Protein AF-A0A7S1P2K5-F1 (afdb_monomer)

Sequence (127 aa):
LILEGADVVHGSPVIDVKPYVSLFDSLPHASHPSWVQESYAAPMRQVEMTPRALREWDTLTDDSSDLSPHPFDSWEDVRSSLAEVLSMDIRSPHQRSVDASTVHPSRRPQISAASGQPEATDYDEVY

Structure (mmCIF, N/CA/C/O backbone):
data_AF-A0A7S1P2K5-F1
#
_entry.id   AF-A0A7S1P2K5-F1
#
loop_
_atom_site.group_PDB
_atom_site.id
_atom_site.type_symbol
_atom_site.label_atom_id
_atom_site.label_alt_id
_atom_site.label_comp_id
_atom_site.label_asym_id
_atom_site.label_entity_id
_atom_site.label_seq_id
_atom_site.pdbx_PDB_ins_code
_atom_site.Cartn_x
_atom_site.Cartn_y
_atom_site.Cartn_z
_atom_site.occupancy
_atom_site.B_iso_or_equiv
_atom_site.auth_seq_id
_atom_site.auth_comp_id
_atom_site.auth_asym_id
_atom_site.auth_atom_id
_atom_site.pdbx_PDB_model_num
ATOM 1 N N . LEU A 1 1 ? -8.857 -17.158 2.414 1.00 84.94 1 LEU A N 1
ATOM 2 C CA . LEU A 1 1 ? -9.223 -15.750 2.658 1.00 84.94 1 LEU A CA 1
ATOM 3 C C . LEU A 1 1 ? -8.248 -14.915 1.851 1.00 84.94 1 LEU A C 1
ATOM 5 O O . LEU A 1 1 ? -7.055 -15.072 2.066 1.00 84.94 1 LEU A O 1
ATOM 9 N N . ILE A 1 2 ? -8.738 -14.146 0.885 1.00 87.50 2 ILE A N 1
ATOM 10 C CA . ILE A 1 2 ? -7.943 -13.130 0.188 1.00 87.50 2 ILE A CA 1
ATOM 11 C C . ILE A 1 2 ? -8.351 -11.806 0.833 1.00 87.50 2 ILE A C 1
ATOM 13 O O . ILE A 1 2 ? -9.544 -11.586 1.043 1.00 87.50 2 ILE A O 1
ATOM 17 N N . LEU A 1 3 ? -7.371 -11.010 1.253 1.00 89.19 3 LEU A N 1
ATOM 18 C CA . LEU A 1 3 ? -7.580 -9.739 1.942 1.00 89.19 3 LEU A CA 1
ATOM 19 C C . LEU A 1 3 ? -6.969 -8.616 1.113 1.00 89.19 3 LEU A C 1
ATOM 21 O O . LEU A 1 3 ? -5.898 -8.789 0.537 1.00 89.19 3 LEU A O 1
ATOM 25 N N . GLU A 1 4 ? -7.630 -7.467 1.124 1.00 86.50 4 GLU A N 1
ATOM 26 C CA . GLU A 1 4 ? -7.139 -6.215 0.553 1.00 86.50 4 GLU A CA 1
ATOM 27 C C . GLU A 1 4 ? -6.794 -5.245 1.689 1.00 86.50 4 GLU A C 1
ATOM 29 O O . GLU A 1 4 ? -7.358 -5.333 2.782 1.00 86.50 4 GLU A O 1
ATOM 34 N N . GLY A 1 5 ? -5.850 -4.330 1.450 1.00 84.25 5 GLY A N 1
ATOM 35 C CA . GLY A 1 5 ? -5.494 -3.281 2.415 1.00 84.25 5 GLY A CA 1
ATOM 36 C C . GLY A 1 5 ? -4.829 -3.771 3.708 1.00 84.25 5 GLY A C 1
ATOM 37 O O . GLY A 1 5 ? -4.803 -3.034 4.690 1.00 84.25 5 GLY A O 1
ATOM 38 N N . ALA A 1 6 ? -4.307 -5.000 3.733 1.00 91.06 6 ALA A N 1
ATOM 39 C CA . ALA A 1 6 ? -3.587 -5.519 4.890 1.00 91.06 6 ALA A CA 1
ATOM 40 C C . ALA A 1 6 ? -2.196 -4.870 5.006 1.00 91.06 6 ALA A C 1
ATOM 42 O O . ALA A 1 6 ? -1.446 -4.808 4.034 1.00 91.06 6 ALA A O 1
ATOM 43 N N . ASP A 1 7 ? -1.828 -4.449 6.211 1.00 92.00 7 ASP A N 1
ATOM 44 C CA . ASP A 1 7 ? -0.551 -3.809 6.546 1.00 92.00 7 ASP A CA 1
ATOM 45 C C . ASP A 1 7 ? 0.447 -4.788 7.198 1.00 92.00 7 ASP A C 1
ATOM 47 O O . ASP A 1 7 ? 1.281 -4.418 8.025 1.00 92.00 7 ASP A O 1
ATOM 51 N N . VAL A 1 8 ? 0.375 -6.066 6.811 1.00 93.50 8 VAL A N 1
ATOM 52 C CA . VAL A 1 8 ? 1.197 -7.154 7.360 1.00 93.50 8 VAL A CA 1
ATOM 53 C C . VAL A 1 8 ? 2.336 -7.540 6.421 1.00 93.50 8 VAL A C 1
ATOM 55 O O . VAL A 1 8 ? 2.207 -7.512 5.198 1.00 93.50 8 VAL A O 1
ATOM 58 N N . VAL A 1 9 ? 3.467 -7.955 6.992 1.00 94.50 9 VAL A N 1
ATOM 59 C CA . VAL A 1 9 ? 4.617 -8.430 6.214 1.00 94.50 9 VAL A CA 1
ATOM 60 C C . VAL A 1 9 ? 4.392 -9.880 5.775 1.00 94.50 9 VAL A C 1
ATOM 62 O O . VAL A 1 9 ? 3.796 -10.689 6.490 1.00 94.50 9 VAL A O 1
ATOM 65 N N . HIS A 1 10 ? 4.893 -10.236 4.591 1.00 90.44 10 HIS A N 1
ATOM 66 C CA . HIS A 1 10 ? 4.859 -11.614 4.111 1.00 90.44 10 HIS A CA 1
ATOM 67 C C . HIS A 1 10 ? 5.489 -12.585 5.128 1.00 90.44 10 HIS A C 1
ATOM 69 O O . HIS A 1 10 ? 6.590 -12.356 5.627 1.00 90.44 10 HIS A O 1
ATOM 75 N N . GLY A 1 11 ? 4.790 -13.687 5.414 1.00 94.19 11 GLY A N 1
ATOM 76 C CA . GLY A 1 11 ? 5.245 -14.719 6.350 1.00 94.19 11 GLY A CA 1
ATOM 77 C C . GLY A 1 11 ? 4.979 -14.418 7.829 1.00 94.19 11 GLY A C 1
ATOM 78 O O . GLY A 1 11 ? 5.291 -15.262 8.669 1.00 94.19 11 GLY A O 1
ATOM 79 N N . SER A 1 12 ? 4.381 -13.268 8.172 1.00 96.56 12 SER A N 1
ATOM 80 C CA . SER A 1 12 ? 3.920 -13.008 9.540 1.00 96.56 12 SER A CA 1
ATOM 81 C C . SER A 1 12 ? 2.944 -14.108 10.003 1.00 96.56 12 SER A C 1
ATOM 83 O O . SER A 1 12 ? 1.972 -14.392 9.298 1.00 96.56 12 SER A O 1
ATOM 85 N N . PRO A 1 13 ? 3.174 -14.751 11.167 1.00 97.81 13 PRO A N 1
ATOM 86 C CA . PRO A 1 13 ? 2.333 -15.850 11.627 1.00 97.81 13 PRO A CA 1
ATOM 87 C C . PRO A 1 13 ? 0.944 -15.351 12.037 1.00 97.81 13 PRO A C 1
ATOM 89 O O . PRO A 1 13 ? 0.813 -14.410 12.820 1.00 97.81 13 PRO A O 1
ATOM 92 N N . VAL A 1 14 ? -0.099 -16.025 11.549 1.00 96.44 14 VAL A N 1
ATOM 93 C CA . VAL A 1 14 ? -1.486 -15.766 11.957 1.00 96.44 14 VAL A CA 1
ATOM 94 C C . VAL A 1 14 ? -1.773 -16.538 13.239 1.00 96.44 14 VAL A C 1
ATOM 96 O O . VAL A 1 14 ? -1.704 -17.765 13.255 1.00 96.44 14 VAL A O 1
ATOM 99 N N . ILE A 1 15 ? -2.088 -15.815 14.314 1.00 98.12 15 ILE A N 1
ATOM 100 C CA . ILE A 1 15 ? -2.347 -16.407 15.634 1.00 98.12 15 ILE A CA 1
ATOM 101 C C . ILE A 1 15 ? -3.838 -16.689 15.849 1.00 98.12 15 ILE A C 1
ATOM 103 O O . ILE A 1 15 ? -4.191 -17.706 16.438 1.00 98.12 15 ILE A O 1
ATOM 107 N N . ASP A 1 16 ? -4.713 -15.805 15.369 1.00 97.50 16 ASP A N 1
ATOM 108 C CA . ASP A 1 16 ? -6.167 -15.932 15.484 1.00 97.50 16 ASP A CA 1
ATOM 109 C C . ASP A 1 16 ? -6.861 -15.082 14.408 1.00 97.50 16 ASP A C 1
ATOM 111 O O . ASP A 1 16 ? -6.283 -14.116 13.907 1.00 97.50 16 ASP A O 1
ATOM 115 N N . VAL A 1 17 ? -8.105 -15.423 14.067 1.00 96.31 17 VAL A N 1
ATOM 116 C CA . VAL A 1 17 ? -8.956 -14.648 13.153 1.00 96.31 17 VAL A CA 1
ATOM 117 C C . VAL A 1 17 ? -10.298 -14.411 13.835 1.00 96.31 17 VAL A C 1
ATOM 119 O O . VAL A 1 17 ? -11.043 -15.354 14.103 1.00 96.31 17 VAL A O 1
ATOM 122 N N . LYS A 1 18 ? -10.628 -13.144 14.097 1.00 96.44 18 LYS A N 1
ATOM 123 C CA . LYS A 1 18 ? -11.897 -12.740 14.717 1.00 96.44 18 LYS A CA 1
ATOM 124 C C . LYS A 1 18 ? -12.747 -11.928 13.737 1.00 96.44 18 LYS A C 1
ATOM 126 O O . LYS A 1 18 ? -12.185 -11.130 12.989 1.00 96.44 18 LYS A O 1
ATOM 131 N N . PRO A 1 19 ? -14.082 -12.108 13.720 1.00 96.56 19 PRO A N 1
ATOM 132 C CA . PRO A 1 19 ? -14.950 -11.253 12.923 1.00 96.56 19 PRO A CA 1
ATOM 133 C C . PRO A 1 19 ? -14.961 -9.839 13.506 1.00 96.56 19 PRO A C 1
ATOM 135 O O . PRO A 1 19 ? -15.071 -9.681 14.720 1.00 96.56 19 PRO A O 1
ATOM 138 N N . TYR A 1 20 ? -14.908 -8.830 12.639 1.00 95.56 20 TYR A N 1
ATOM 139 C CA . TYR A 1 20 ? -15.179 -7.452 13.034 1.00 95.56 20 TYR A CA 1
ATOM 140 C C . TYR A 1 20 ? -16.678 -7.284 13.313 1.00 95.56 20 TYR A C 1
ATOM 142 O O . TYR A 1 20 ? -17.511 -7.482 12.424 1.00 95.56 20 TYR A O 1
ATOM 150 N N . VAL A 1 21 ? -17.033 -6.920 14.542 1.00 97.75 21 VAL A N 1
ATOM 151 C CA . VAL A 1 21 ? -18.401 -6.644 14.980 1.00 97.75 21 VAL A CA 1
ATOM 152 C C . VAL A 1 21 ? -18.504 -5.160 15.300 1.00 97.75 21 VAL A C 1
ATOM 154 O O . VAL A 1 21 ? -18.142 -4.721 16.386 1.00 97.75 21 VAL A O 1
ATOM 157 N N . SER A 1 22 ? -19.045 -4.374 14.367 1.00 97.00 22 SER A N 1
ATOM 158 C CA . SER A 1 22 ? -19.085 -2.904 14.460 1.00 97.00 22 SER A CA 1
ATOM 159 C C . SER A 1 22 ? -19.697 -2.364 15.758 1.00 97.00 22 SER A C 1
ATOM 161 O O . SER A 1 22 ? -19.271 -1.316 16.231 1.00 97.00 22 SER A O 1
ATOM 163 N N . LEU A 1 23 ? -20.654 -3.084 16.358 1.00 96.81 23 LEU A N 1
ATOM 164 C CA . LEU A 1 23 ? -21.249 -2.734 17.652 1.00 96.81 23 LEU A CA 1
ATOM 165 C C . LEU A 1 23 ? -20.223 -2.697 18.800 1.00 96.81 23 LEU A C 1
ATOM 167 O O . LEU A 1 23 ? -20.413 -1.942 19.749 1.00 96.81 23 LEU A O 1
ATOM 171 N N . PHE A 1 24 ? -19.170 -3.513 18.727 1.00 96.94 24 PHE A N 1
ATOM 172 C CA . PHE A 1 24 ? -18.169 -3.671 19.785 1.00 96.94 24 PHE A CA 1
ATOM 173 C C . PHE A 1 24 ? -16.789 -3.129 19.395 1.00 96.94 24 PHE A C 1
ATOM 175 O O . PHE A 1 24 ? -16.066 -2.654 20.266 1.00 96.94 24 PHE A O 1
ATOM 182 N N . ASP A 1 25 ? -16.445 -3.164 18.107 1.00 97.38 25 ASP A N 1
ATOM 183 C CA . ASP A 1 25 ? -15.102 -2.833 17.621 1.00 97.38 25 ASP A CA 1
ATOM 184 C C . ASP A 1 25 ? -14.991 -1.407 17.049 1.00 97.38 25 ASP A C 1
ATOM 186 O O . ASP A 1 25 ? -13.887 -0.895 16.865 1.00 97.38 25 ASP A O 1
ATOM 190 N N . SER A 1 26 ? -16.115 -0.745 16.737 1.00 96.62 26 SER A N 1
ATOM 191 C CA . SER A 1 26 ? -16.108 0.625 16.204 1.00 96.62 26 SER A CA 1
ATOM 192 C C . SER A 1 26 ? -16.050 1.677 17.311 1.00 96.62 26 SER A C 1
ATOM 194 O O . SER A 1 26 ? -16.794 1.611 18.290 1.00 96.62 26 SER A O 1
ATOM 196 N N . LEU A 1 27 ? -15.244 2.723 17.099 1.00 96.00 27 LEU A N 1
ATOM 197 C CA . LEU A 1 27 ? -15.226 3.942 17.911 1.00 96.00 27 LEU A CA 1
ATOM 198 C C . LEU A 1 27 ? -15.544 5.161 17.025 1.00 96.00 27 LEU A C 1
ATOM 200 O O .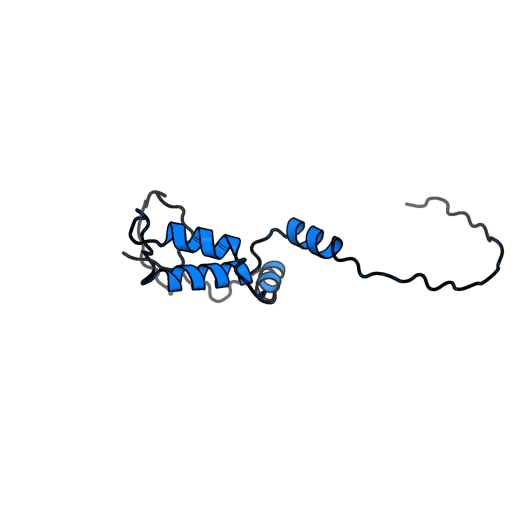 LEU A 1 27 ? -14.624 5.844 16.574 1.00 96.00 27 LEU A O 1
ATOM 204 N N . PRO A 1 28 ? -16.833 5.482 16.783 1.00 94.25 28 PRO A N 1
ATOM 205 C CA . PRO A 1 28 ? -17.241 6.503 15.808 1.00 94.25 28 PRO A CA 1
ATOM 206 C C . PRO A 1 28 ? -16.753 7.927 16.104 1.00 94.25 28 PRO A C 1
ATOM 208 O O . PRO A 1 28 ? -16.791 8.789 15.232 1.00 94.25 28 PRO A O 1
ATOM 211 N N . HIS A 1 29 ? -16.341 8.191 17.344 1.00 95.31 29 HIS A N 1
ATOM 212 C CA . HIS A 1 29 ? -15.875 9.501 17.801 1.00 95.31 29 HIS A CA 1
ATOM 213 C C . HIS A 1 29 ? -14.354 9.569 17.977 1.00 95.31 29 HIS A C 1
ATOM 215 O O . HIS A 1 29 ? -13.850 10.551 18.520 1.00 95.31 29 HIS A O 1
ATOM 221 N N . ALA A 1 30 ? -13.619 8.538 17.553 1.00 93.62 30 ALA A N 1
ATOM 222 C CA . ALA A 1 30 ? -12.169 8.612 17.491 1.00 93.62 30 ALA A CA 1
ATOM 223 C C . ALA A 1 30 ? -11.751 9.704 16.494 1.00 93.62 30 ALA A C 1
ATOM 225 O O . ALA A 1 30 ? -12.319 9.826 15.409 1.00 93.62 30 ALA A O 1
ATOM 226 N N . SER A 1 31 ? -10.756 10.502 16.870 1.00 93.31 31 SER A N 1
ATOM 227 C CA . SER A 1 31 ? -10.170 11.527 16.012 1.00 93.31 31 SER A CA 1
ATOM 228 C C . SER A 1 31 ? -8.676 11.288 15.849 1.00 93.31 31 SER A C 1
ATOM 230 O O . SER A 1 31 ? -8.013 10.716 16.718 1.00 93.31 31 SER A O 1
ATOM 232 N N . HIS A 1 32 ? -8.139 11.725 14.715 1.00 91.56 32 HIS A N 1
ATOM 233 C CA . HIS A 1 32 ? -6.705 11.705 14.470 1.00 91.56 32 HIS A CA 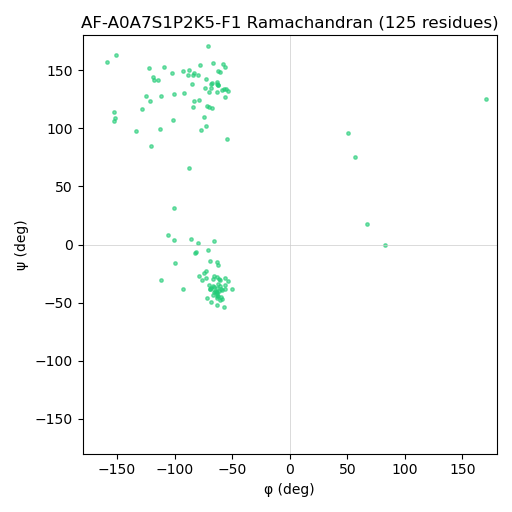1
ATOM 234 C C . HIS A 1 32 ? -6.084 13.046 14.888 1.00 91.56 32 HIS A C 1
ATOM 236 O O . HIS A 1 32 ? -6.744 14.085 14.791 1.00 91.56 32 HIS A O 1
ATOM 242 N N . PRO A 1 33 ? -4.818 13.061 15.334 1.00 93.94 33 PRO A N 1
ATOM 243 C CA . PRO A 1 33 ? -4.075 14.302 15.521 1.00 93.94 33 PRO A CA 1
ATOM 244 C C . PRO A 1 33 ? -4.016 15.146 14.238 1.00 93.94 33 PRO A C 1
ATOM 246 O O . PRO A 1 33 ? -4.006 14.597 13.135 1.00 93.94 33 PRO A O 1
ATOM 249 N N . SER A 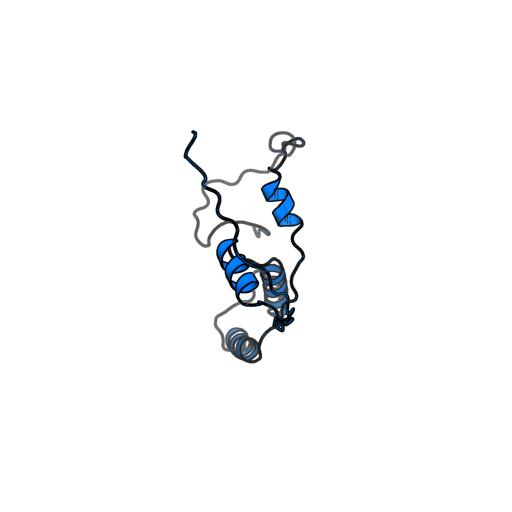1 34 ? -3.892 16.471 14.369 1.00 91.75 34 SER A N 1
ATOM 250 C CA . SER A 1 34 ? -3.870 17.390 13.215 1.00 91.75 34 SER A CA 1
ATOM 251 C C . SER A 1 34 ? -2.780 17.049 12.196 1.00 91.75 34 SER A C 1
ATOM 253 O O . SER A 1 34 ? -3.035 17.075 10.998 1.00 91.75 34 SER A O 1
ATOM 255 N N . TRP A 1 35 ? -1.601 16.621 12.658 1.00 87.88 35 TRP A N 1
ATOM 256 C CA . TRP A 1 35 ? -0.485 16.242 11.786 1.00 87.88 35 TRP A CA 1
ATOM 257 C C . TRP A 1 35 ? -0.796 15.033 10.887 1.00 87.88 35 TRP A C 1
ATOM 259 O O . TRP A 1 35 ? -0.251 14.924 9.790 1.00 87.88 35 TRP A O 1
ATOM 269 N N . VAL A 1 36 ? -1.694 14.136 11.313 1.00 88.88 36 VAL A N 1
ATOM 270 C CA . VAL A 1 36 ? -2.189 13.037 10.469 1.00 88.88 36 VAL A CA 1
ATOM 271 C C . VAL A 1 36 ? -3.112 13.603 9.395 1.00 88.88 36 VAL A C 1
ATOM 273 O O . VAL A 1 36 ? -2.956 13.290 8.219 1.00 88.88 36 VAL A O 1
ATOM 276 N N . GLN A 1 37 ? -4.034 14.489 9.774 1.00 88.19 37 GLN A N 1
ATOM 277 C CA . GLN A 1 37 ? -4.960 15.116 8.833 1.00 88.19 37 GLN A CA 1
ATOM 278 C C . GLN A 1 37 ? -4.227 15.935 7.759 1.00 88.19 37 GLN A C 1
ATOM 280 O O . GLN A 1 37 ? -4.575 15.865 6.582 1.00 88.19 37 GLN A O 1
ATOM 285 N N . GLU A 1 38 ? -3.174 16.652 8.148 1.00 85.62 38 GLU A N 1
ATOM 286 C CA . GLU A 1 38 ? -2.294 17.392 7.240 1.00 85.62 38 GLU A CA 1
ATOM 287 C C . GLU A 1 38 ? -1.595 16.476 6.222 1.00 85.62 38 GLU A C 1
ATOM 289 O O . GLU A 1 38 ? -1.435 16.865 5.065 1.00 85.62 38 GLU A O 1
ATOM 294 N N . SER A 1 39 ? -1.225 15.246 6.606 1.00 81.56 39 SER A N 1
ATOM 295 C CA . SER A 1 39 ? -0.617 14.289 5.669 1.00 81.56 39 SER A CA 1
ATOM 296 C C . SER A 1 39 ? -1.579 13.828 4.571 1.00 81.56 39 SER A C 1
ATOM 298 O O . SER A 1 39 ? -1.153 13.698 3.426 1.00 81.56 39 SER A O 1
ATOM 300 N N . TYR A 1 40 ? -2.874 13.676 4.874 1.00 80.88 40 TYR A N 1
ATOM 301 C CA . TYR A 1 40 ? -3.894 13.348 3.870 1.00 80.88 40 TYR A CA 1
ATOM 302 C C . TYR A 1 40 ? -4.221 14.520 2.938 1.00 80.88 40 TYR A C 1
ATOM 304 O O . TYR A 1 40 ? -4.711 14.308 1.833 1.00 80.88 40 TYR A O 1
ATOM 312 N N . ALA A 1 41 ? -3.959 15.756 3.368 1.00 84.69 41 ALA A N 1
ATOM 313 C CA . ALA A 1 41 ? -4.170 16.951 2.554 1.00 84.69 41 ALA A CA 1
ATOM 314 C C . ALA A 1 41 ? -3.023 17.221 1.561 1.00 84.69 41 ALA A C 1
ATOM 316 O O . ALA A 1 41 ? -3.118 18.149 0.753 1.00 84.69 41 ALA A O 1
ATOM 317 N N . ALA A 1 42 ? -1.931 16.450 1.619 1.00 83.81 42 ALA A N 1
ATOM 318 C CA . ALA A 1 42 ? -0.824 16.597 0.686 1.00 83.81 42 ALA A CA 1
ATOM 319 C C . ALA A 1 42 ? -1.288 16.280 -0.751 1.00 83.81 42 ALA A C 1
ATOM 321 O O . ALA A 1 42 ? -1.923 15.249 -0.978 1.00 83.81 42 ALA A O 1
ATOM 322 N N . PRO A 1 43 ? -0.984 17.139 -1.742 1.00 88.44 43 PRO A N 1
ATOM 323 C CA . PRO A 1 43 ? -1.394 16.891 -3.116 1.00 88.44 43 PRO A CA 1
ATOM 324 C C . PRO A 1 43 ? -0.651 15.684 -3.694 1.00 88.44 43 PRO A C 1
ATOM 326 O O . PRO A 1 43 ? 0.564 15.553 -3.520 1.00 88.44 43 PRO A O 1
ATOM 329 N N . MET A 1 44 ? -1.373 14.847 -4.440 1.00 91.19 44 MET A N 1
ATOM 330 C CA . MET A 1 44 ? -0.773 13.759 -5.211 1.00 91.19 44 MET A CA 1
ATOM 331 C C . MET A 1 44 ? 0.173 14.331 -6.273 1.00 91.19 44 MET A C 1
ATOM 333 O O . MET A 1 44 ? -0.133 15.319 -6.947 1.00 91.19 44 MET A O 1
ATOM 337 N N . ARG A 1 45 ? 1.341 13.711 -6.426 1.00 91.75 45 ARG A N 1
ATOM 338 C CA . ARG A 1 45 ? 2.335 14.071 -7.438 1.00 91.75 45 ARG A CA 1
ATOM 339 C C . ARG A 1 45 ? 2.066 13.348 -8.749 1.00 91.75 45 ARG A C 1
ATOM 341 O O . ARG A 1 45 ? 1.603 12.214 -8.768 1.00 91.75 45 ARG A O 1
ATOM 348 N N . GLN A 1 46 ? 2.450 13.982 -9.850 1.00 93.62 46 GLN A N 1
ATOM 349 C CA . GLN A 1 46 ? 2.541 13.290 -11.128 1.00 93.62 46 GLN A CA 1
ATOM 350 C C . GLN A 1 46 ? 3.689 12.274 -11.080 1.00 93.62 46 GLN A C 1
ATOM 352 O O . GLN A 1 46 ? 4.789 12.594 -10.622 1.00 93.62 46 GLN A O 1
ATOM 357 N N . VAL A 1 47 ? 3.429 11.064 -11.568 1.00 95.44 47 VAL A N 1
ATOM 358 C CA . VAL A 1 47 ? 4.421 9.994 -11.685 1.00 95.44 47 VAL A CA 1
ATOM 359 C C . VAL A 1 47 ? 4.688 9.736 -13.161 1.00 95.44 47 VAL A C 1
ATOM 361 O O . VAL A 1 47 ? 3.762 9.526 -13.939 1.00 95.44 47 VAL A O 1
ATOM 364 N N . GLU A 1 48 ? 5.963 9.745 -13.541 1.00 95.06 48 GLU A N 1
ATOM 365 C CA . GLU A 1 48 ? 6.415 9.402 -14.887 1.00 95.06 48 GLU A CA 1
ATOM 36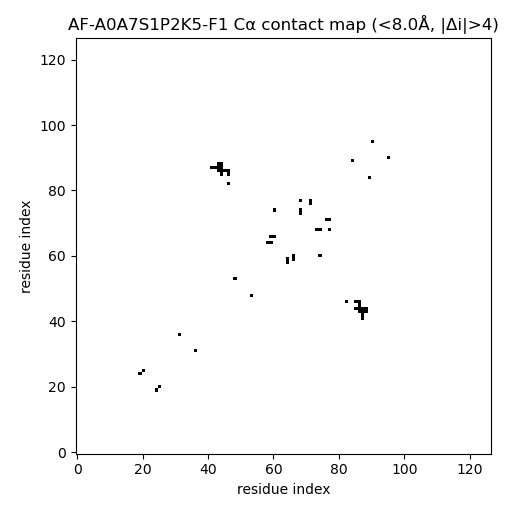6 C C . GLU A 1 48 ? 7.462 8.292 -14.801 1.00 95.06 48 GLU A C 1
ATOM 368 O O . GLU A 1 48 ? 8.453 8.399 -14.073 1.00 95.06 48 GLU A O 1
ATOM 373 N N . MET A 1 49 ? 7.257 7.210 -15.555 1.00 93.62 49 MET A N 1
ATOM 374 C CA . MET A 1 49 ? 8.248 6.143 -15.650 1.00 93.62 49 MET A CA 1
ATOM 375 C C . MET A 1 49 ? 9.355 6.556 -16.615 1.00 93.62 49 MET A C 1
ATOM 377 O O . MET A 1 49 ? 9.116 6.863 -17.782 1.00 93.62 49 MET 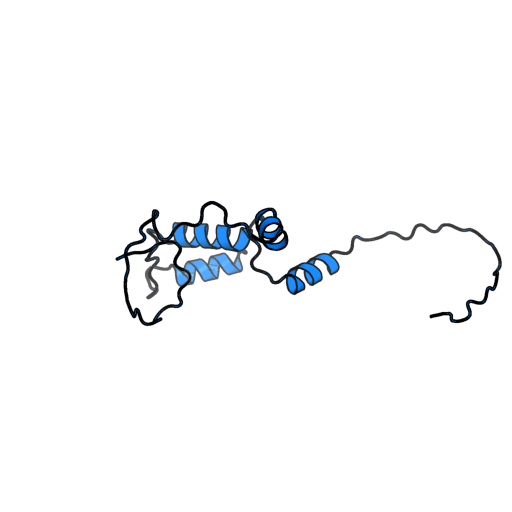A O 1
ATOM 381 N N . THR A 1 50 ? 10.595 6.535 -16.134 1.00 96.62 50 THR A N 1
ATOM 382 C CA . THR A 1 50 ? 11.747 6.813 -16.997 1.00 96.62 50 THR A CA 1
ATOM 383 C C . THR A 1 50 ? 11.919 5.710 -18.051 1.00 96.62 50 THR A C 1
ATOM 385 O O . THR A 1 50 ? 11.561 4.557 -17.798 1.00 96.62 50 THR A O 1
ATOM 388 N N . PRO A 1 51 ? 12.574 5.987 -19.196 1.00 97.62 51 PRO A N 1
ATOM 389 C CA . PRO A 1 51 ? 12.861 4.954 -20.194 1.00 97.62 51 PRO A CA 1
ATOM 390 C C . PRO A 1 51 ? 13.653 3.764 -19.640 1.00 97.62 51 PRO A C 1
ATOM 392 O O . PRO A 1 51 ? 13.547 2.655 -20.150 1.00 97.62 51 PRO A O 1
ATOM 395 N N . ARG A 1 52 ? 14.478 3.990 -18.609 1.00 97.62 52 ARG A N 1
ATOM 396 C CA . ARG A 1 52 ? 15.188 2.916 -17.910 1.00 97.62 52 ARG A CA 1
ATOM 397 C C . ARG A 1 52 ? 14.219 2.041 -17.118 1.00 97.62 52 ARG A C 1
ATOM 399 O O . ARG A 1 52 ? 14.277 0.829 -17.271 1.00 97.62 52 ARG A O 1
ATOM 406 N N . ALA A 1 53 ? 13.347 2.659 -16.321 1.00 95.94 53 ALA A N 1
ATOM 407 C CA . ALA A 1 53 ? 12.358 1.945 -15.520 1.00 95.94 53 ALA A CA 1
ATOM 408 C C . ALA A 1 53 ? 11.422 1.104 -16.398 1.00 95.94 53 ALA A C 1
ATOM 410 O O . ALA A 1 53 ? 11.120 -0.020 -16.033 1.00 95.94 53 ALA A O 1
ATOM 411 N N . LEU A 1 54 ? 11.029 1.607 -17.574 1.00 95.88 54 LEU A N 1
ATOM 412 C CA . LEU A 1 54 ? 10.218 0.845 -18.532 1.00 95.88 54 LEU A CA 1
ATOM 413 C C . LEU A 1 54 ? 10.946 -0.398 -19.066 1.00 95.88 54 LEU A C 1
ATOM 415 O O . LEU A 1 54 ? 10.362 -1.468 -19.106 1.00 95.88 54 LEU A O 1
ATOM 419 N N . ARG A 1 55 ? 12.240 -0.304 -19.398 1.00 95.88 55 ARG A N 1
ATOM 420 C CA . ARG A 1 55 ? 13.007 -1.489 -19.832 1.00 95.88 55 ARG A CA 1
ATOM 421 C C . ARG A 1 55 ? 13.176 -2.527 -18.723 1.00 95.88 55 ARG A C 1
ATOM 423 O O . ARG A 1 55 ? 13.126 -3.726 -18.983 1.00 95.88 55 ARG A O 1
ATOM 430 N N . GLU A 1 56 ? 13.433 -2.066 -17.500 1.00 95.12 56 GLU A N 1
ATOM 431 C CA . GLU A 1 56 ? 13.528 -2.946 -16.329 1.00 95.12 56 GLU A CA 1
ATOM 432 C C . GLU A 1 56 ? 12.169 -3.598 -16.037 1.00 95.12 56 GLU A C 1
ATOM 434 O O . GLU A 1 56 ? 12.117 -4.795 -15.776 1.00 95.12 56 GLU A O 1
ATOM 439 N N . TRP A 1 57 ? 11.081 -2.837 -16.171 1.00 95.25 57 TRP A N 1
ATOM 440 C CA . TRP A 1 57 ? 9.712 -3.333 -16.083 1.00 95.25 57 TRP A CA 1
ATOM 441 C C . TRP A 1 57 ? 9.448 -4.447 -17.099 1.00 95.25 57 TRP A C 1
ATOM 443 O O . TRP A 1 57 ? 9.102 -5.548 -16.688 1.00 95.25 57 TRP A O 1
ATOM 453 N N . ASP A 1 58 ? 9.713 -4.206 -18.387 1.00 95.12 58 ASP A N 1
ATOM 454 C CA . ASP A 1 58 ? 9.502 -5.198 -19.450 1.00 95.12 58 ASP A CA 1
ATOM 455 C C . ASP A 1 58 ? 10.262 -6.507 -19.176 1.00 95.12 58 ASP A C 1
ATOM 457 O O . ASP A 1 58 ? 9.759 -7.587 -19.460 1.00 95.12 58 ASP A O 1
ATOM 461 N N . THR A 1 59 ? 11.455 -6.423 -18.575 1.00 94.19 59 THR A N 1
ATOM 462 C CA . THR A 1 59 ? 12.251 -7.605 -18.195 1.00 94.19 59 THR A CA 1
ATOM 463 C C . THR A 1 59 ? 11.605 -8.397 -17.053 1.00 94.19 59 THR A C 1
ATOM 465 O O . THR A 1 59 ? 11.684 -9.621 -17.029 1.00 94.19 59 THR A O 1
ATOM 468 N N . LEU A 1 60 ? 10.990 -7.712 -16.085 1.00 92.50 60 LEU A N 1
ATOM 469 C CA . LEU A 1 60 ? 10.333 -8.344 -14.936 1.00 92.50 60 LEU A CA 1
ATOM 470 C C . LEU A 1 60 ? 8.980 -8.959 -15.303 1.00 92.50 60 LEU A C 1
ATOM 472 O O . LEU A 1 60 ? 8.572 -9.942 -14.684 1.00 92.50 60 LEU A O 1
ATOM 476 N N . THR A 1 61 ? 8.290 -8.378 -16.284 1.00 94.75 61 THR A N 1
ATOM 477 C CA . THR A 1 61 ? 6.940 -8.788 -16.692 1.00 94.75 61 THR A CA 1
ATOM 478 C C . THR A 1 61 ? 6.911 -9.657 -17.945 1.00 94.75 61 THR A C 1
ATOM 480 O O . THR A 1 61 ? 5.825 -9.957 -18.433 1.00 94.75 61 THR A O 1
ATOM 483 N N . ASP A 1 62 ? 8.074 -10.017 -18.491 1.00 92.62 62 ASP A N 1
ATOM 484 C CA . ASP A 1 62 ? 8.180 -10.960 -19.605 1.00 92.62 62 ASP A CA 1
ATOM 485 C C . ASP A 1 62 ? 7.654 -12.347 -19.199 1.00 92.62 62 ASP A C 1
ATOM 487 O O . ASP A 1 62 ? 7.806 -12.772 -18.053 1.00 92.62 62 ASP A O 1
ATOM 491 N N . ASP A 1 63 ? 7.099 -13.084 -20.159 1.00 84.88 63 ASP A N 1
ATOM 492 C CA . ASP A 1 63 ? 6.542 -14.431 -19.972 1.00 84.88 63 ASP A CA 1
ATOM 493 C C . ASP A 1 63 ? 7.608 -15.455 -19.533 1.00 84.88 63 ASP A C 1
ATOM 495 O O . ASP A 1 63 ? 7.286 -16.560 -19.096 1.00 84.88 63 ASP A O 1
ATOM 499 N N . SER A 1 64 ? 8.891 -15.104 -19.669 1.00 85.06 64 SER A N 1
ATOM 500 C CA . SER A 1 64 ? 10.026 -15.897 -19.196 1.00 85.06 64 SER A CA 1
ATOM 501 C C . SER A 1 64 ? 10.348 -15.711 -17.704 1.00 85.06 64 SER A C 1
ATOM 503 O O . SER A 1 64 ? 11.208 -16.426 -17.185 1.00 85.06 64 SER A O 1
ATOM 505 N N . SER A 1 65 ? 9.691 -14.772 -17.012 1.00 85.50 65 SER A N 1
ATOM 506 C CA . SER A 1 65 ? 9.926 -14.483 -15.595 1.00 85.50 65 SER A CA 1
ATOM 507 C C . SER A 1 65 ? 9.144 -15.426 -14.669 1.00 85.50 65 SER A C 1
ATOM 509 O O . SER A 1 65 ? 8.020 -15.830 -14.955 1.00 85.50 65 SER A O 1
ATOM 511 N N . ASP A 1 66 ? 9.732 -15.760 -13.515 1.00 90.00 66 ASP A N 1
ATOM 512 C CA . ASP A 1 66 ? 9.069 -16.554 -12.465 1.00 90.00 66 ASP A CA 1
ATOM 513 C C . ASP A 1 66 ? 8.100 -15.713 -11.603 1.00 90.00 66 ASP A C 1
ATOM 515 O O . ASP A 1 66 ? 7.532 -16.206 -10.623 1.00 90.00 66 ASP A O 1
ATOM 519 N N . LEU A 1 67 ? 7.945 -14.419 -11.907 1.00 92.88 67 LEU A N 1
ATOM 520 C CA . LEU A 1 67 ? 7.083 -13.523 -11.146 1.00 92.88 67 LEU A CA 1
ATOM 521 C C . LEU A 1 67 ? 5.632 -13.644 -11.605 1.00 92.88 67 LEU A C 1
ATOM 523 O O . LEU A 1 67 ? 5.324 -13.849 -12.774 1.00 92.88 67 LEU A O 1
ATOM 527 N N . SER A 1 68 ? 4.719 -13.453 -10.659 1.00 92.25 68 SER A N 1
ATOM 528 C CA . SER A 1 68 ? 3.285 -13.413 -10.922 1.00 92.25 68 SER A CA 1
ATOM 529 C C . SER A 1 68 ? 2.733 -12.039 -10.553 1.00 92.25 68 SER A C 1
ATOM 531 O O . SER A 1 68 ? 3.139 -11.500 -9.520 1.00 92.25 68 SER A O 1
ATOM 533 N N . PRO A 1 69 ? 1.778 -11.489 -11.328 1.00 92.75 69 PRO A N 1
ATOM 534 C CA . PRO A 1 69 ? 1.071 -10.278 -10.929 1.00 92.75 69 PRO A CA 1
ATOM 535 C C . PRO A 1 69 ? 0.132 -10.517 -9.735 1.00 92.75 69 PRO A C 1
ATOM 537 O O . PRO A 1 69 ? -0.289 -9.553 -9.109 1.00 92.75 69 PRO A O 1
ATOM 540 N N . HIS A 1 70 ? -0.174 -11.768 -9.367 1.00 89.44 70 HIS A N 1
ATOM 541 C CA . HIS A 1 70 ? -1.055 -12.069 -8.237 1.00 89.44 70 HIS A CA 1
ATOM 542 C C . HIS A 1 70 ? -0.521 -11.442 -6.927 1.00 89.44 70 HIS A C 1
ATOM 544 O O . HIS A 1 70 ? 0.656 -11.618 -6.599 1.00 89.44 70 HIS A O 1
ATOM 550 N N . PRO A 1 71 ? -1.365 -10.770 -6.119 1.00 88.19 71 PRO A N 1
ATOM 551 C CA . PRO A 1 71 ? -2.834 -10.820 -6.120 1.00 88.19 71 PRO A CA 1
ATOM 552 C C . PRO A 1 71 ? -3.554 -9.881 -7.095 1.00 88.19 71 PRO A C 1
ATOM 554 O O . PRO A 1 71 ? -4.777 -9.838 -7.063 1.00 88.19 71 PRO A O 1
ATOM 557 N N . PHE A 1 72 ? -2.844 -9.151 -7.951 1.00 91.25 72 PHE A N 1
ATOM 558 C CA . PHE A 1 72 ? -3.464 -8.337 -8.994 1.00 91.25 72 PHE A CA 1
ATOM 559 C C . PHE A 1 72 ? -3.914 -9.188 -10.188 1.00 91.25 72 PHE A C 1
ATOM 561 O O . PHE A 1 72 ? -3.339 -10.247 -10.464 1.00 91.25 72 PHE A O 1
ATOM 568 N N . ASP A 1 73 ? -4.912 -8.692 -10.922 1.00 92.56 73 ASP A N 1
ATOM 569 C CA . ASP A 1 73 ? -5.453 -9.362 -12.110 1.00 92.56 73 ASP A CA 1
ATOM 570 C C . ASP A 1 73 ? -4.489 -9.288 -13.306 1.00 92.56 73 ASP A C 1
ATOM 572 O O . ASP A 1 73 ? -4.462 -10.186 -14.151 1.00 92.56 73 ASP A O 1
ATOM 576 N N . SER A 1 74 ? -3.667 -8.236 -13.381 1.00 95.00 74 SER A N 1
ATOM 577 C CA . SER A 1 74 ? -2.708 -8.033 -14.465 1.00 95.00 74 SER A CA 1
ATOM 578 C C . SER A 1 74 ? -1.469 -7.237 -14.044 1.00 95.00 74 SER A C 1
ATOM 580 O O . SER A 1 74 ? -1.460 -6.519 -13.045 1.00 95.00 74 SER A O 1
ATOM 582 N N . TRP A 1 75 ? -0.409 -7.306 -14.857 1.00 96.06 75 TRP A N 1
ATOM 583 C CA . TRP A 1 75 ? 0.767 -6.442 -14.696 1.00 96.06 75 TRP A CA 1
ATOM 584 C C . TRP A 1 75 ? 0.432 -4.951 -14.845 1.00 96.06 75 TRP A C 1
ATOM 586 O O . TRP A 1 75 ? 1.065 -4.115 -14.205 1.00 96.06 75 TRP A O 1
ATOM 596 N N . GLU A 1 76 ? -0.584 -4.599 -15.636 1.00 95.12 76 GLU A N 1
ATOM 597 C CA . GLU A 1 76 ? -1.034 -3.209 -15.747 1.00 95.12 76 GLU A CA 1
ATOM 598 C C . GLU A 1 76 ? -1.618 -2.697 -14.423 1.00 95.12 76 GLU A C 1
ATOM 600 O O . GLU A 1 76 ? -1.365 -1.552 -14.041 1.00 95.12 76 GLU A O 1
ATOM 605 N N . ASP A 1 77 ? -2.321 -3.553 -13.680 1.00 95.31 77 ASP A N 1
ATOM 606 C CA . ASP A 1 77 ? -2.865 -3.209 -12.363 1.00 95.31 77 ASP A CA 1
ATOM 607 C C . ASP A 1 77 ? -1.748 -3.031 -11.331 1.00 95.31 77 ASP A C 1
ATOM 609 O O . ASP A 1 77 ? -1.787 -2.090 -10.534 1.00 95.31 77 ASP A O 1
ATOM 613 N N . VAL A 1 78 ? -0.697 -3.862 -11.394 1.00 95.62 78 VAL A N 1
ATOM 614 C CA . VAL A 1 78 ? 0.521 -3.675 -10.586 1.00 95.62 78 VAL A CA 1
ATOM 615 C C . VAL A 1 78 ? 1.151 -2.315 -10.896 1.00 95.62 78 VAL A C 1
ATOM 617 O O . VAL A 1 78 ? 1.495 -1.564 -9.982 1.00 95.62 78 VAL A O 1
ATOM 620 N N . ARG A 1 79 ? 1.287 -1.970 -12.184 1.00 95.62 79 ARG A N 1
ATOM 621 C CA . ARG A 1 79 ? 1.890 -0.704 -12.624 1.00 95.62 79 ARG A CA 1
ATOM 622 C C . ARG A 1 79 ? 1.078 0.501 -12.164 1.00 95.62 79 ARG A C 1
ATOM 624 O O . ARG A 1 79 ? 1.650 1.471 -11.669 1.00 95.62 79 ARG A O 1
ATOM 631 N N . SER A 1 80 ? -0.241 0.424 -12.309 1.00 95.06 80 SER A N 1
ATOM 632 C CA . SER A 1 80 ? -1.179 1.470 -11.897 1.00 95.06 80 SER A CA 1
ATOM 633 C C . SER A 1 80 ? -1.138 1.679 -10.385 1.00 95.06 80 SER A C 1
ATOM 635 O O . SER A 1 80 ? -0.977 2.809 -9.927 1.00 95.06 80 SER A O 1
ATOM 637 N N . SER A 1 81 ? -1.159 0.588 -9.617 1.00 94.25 81 SER A N 1
ATOM 638 C CA . SER A 1 81 ? -1.064 0.626 -8.153 1.00 94.25 81 SER A CA 1
ATOM 639 C C . SER A 1 81 ? 0.276 1.197 -7.685 1.00 94.25 81 SER A C 1
ATOM 641 O O . SER A 1 81 ? 0.331 2.014 -6.768 1.00 94.25 81 SER A O 1
ATOM 643 N N . LEU A 1 82 ? 1.379 0.827 -8.344 1.00 95.00 82 LEU A N 1
ATOM 644 C CA . LEU A 1 82 ? 2.697 1.392 -8.058 1.00 95.00 82 LEU A CA 1
ATOM 645 C C . LEU A 1 82 ? 2.733 2.904 -8.327 1.00 95.00 82 LEU A C 1
ATOM 647 O O . LEU A 1 82 ? 3.268 3.657 -7.512 1.00 95.00 82 LEU A O 1
ATOM 651 N N . ALA A 1 83 ? 2.162 3.360 -9.446 1.00 95.56 83 ALA A N 1
ATOM 652 C CA . ALA A 1 83 ? 2.087 4.781 -9.772 1.00 95.56 83 ALA A CA 1
ATOM 653 C C . ALA A 1 83 ? 1.233 5.557 -8.756 1.00 95.56 83 ALA A C 1
ATOM 655 O O . ALA A 1 83 ? 1.637 6.634 -8.319 1.00 95.56 83 ALA A O 1
ATOM 656 N N . GLU A 1 84 ? 0.104 4.999 -8.319 1.00 93.62 84 GLU A N 1
ATOM 657 C CA . GLU A 1 84 ? -0.728 5.583 -7.266 1.00 93.62 84 GLU A CA 1
ATOM 658 C C . GLU A 1 84 ? 0.045 5.704 -5.945 1.00 93.62 84 GLU A C 1
ATOM 660 O O . GLU A 1 84 ? 0.106 6.787 -5.362 1.00 93.62 84 GLU A O 1
ATOM 665 N N . VAL A 1 85 ? 0.734 4.645 -5.511 1.00 93.12 85 VAL A N 1
ATOM 666 C CA . VAL A 1 85 ? 1.546 4.681 -4.284 1.00 93.12 85 VAL A CA 1
ATOM 667 C C . VAL A 1 85 ? 2.646 5.736 -4.366 1.00 93.12 85 VAL A C 1
ATOM 669 O O . VAL A 1 85 ? 2.832 6.521 -3.436 1.00 93.12 85 VAL A O 1
ATOM 672 N N . LEU A 1 86 ? 3.359 5.807 -5.491 1.00 94.31 86 LEU A N 1
ATOM 673 C CA . LEU A 1 86 ? 4.411 6.802 -5.691 1.00 94.31 86 LEU A CA 1
ATOM 674 C C . LEU A 1 86 ? 3.862 8.235 -5.757 1.00 94.31 86 LEU A C 1
ATOM 676 O O . LEU A 1 86 ? 4.552 9.168 -5.336 1.00 94.31 86 LEU A O 1
ATOM 680 N N . SER A 1 87 ? 2.624 8.420 -6.222 1.00 94.56 87 SER A N 1
ATOM 681 C CA . SER A 1 87 ? 1.973 9.733 -6.269 1.00 94.56 87 SER A CA 1
ATOM 682 C C . SER A 1 87 ? 1.719 10.316 -4.875 1.00 94.56 87 SER A C 1
ATOM 684 O O . SER A 1 87 ? 1.747 11.535 -4.716 1.00 94.56 87 SER A O 1
ATOM 686 N N . MET A 1 88 ? 1.567 9.471 -3.848 1.00 91.56 88 MET A N 1
ATOM 687 C CA . MET A 1 88 ? 1.428 9.903 -2.451 1.00 91.56 88 MET A CA 1
ATOM 688 C C . MET A 1 88 ? 2.732 10.464 -1.853 1.00 91.56 88 MET A C 1
ATOM 690 O O . MET A 1 88 ? 2.720 10.971 -0.736 1.00 91.56 88 MET A O 1
ATOM 694 N N . ASP A 1 89 ? 3.851 10.412 -2.590 1.00 88.62 89 ASP A N 1
ATOM 695 C CA . ASP A 1 89 ? 5.178 10.848 -2.144 1.00 88.62 89 ASP A CA 1
ATOM 696 C C . ASP A 1 89 ? 5.639 10.126 -0.865 1.00 88.62 89 ASP A C 1
ATOM 698 O O . ASP A 1 89 ? 5.697 10.698 0.222 1.00 88.62 89 ASP A O 1
ATOM 702 N N . ILE A 1 90 ? 6.039 8.860 -1.017 1.00 87.62 90 ILE A N 1
ATOM 703 C CA . ILE A 1 90 ? 6.502 7.973 0.070 1.00 87.62 90 ILE A CA 1
ATOM 704 C C . ILE A 1 90 ? 7.821 8.402 0.745 1.00 87.62 90 ILE A C 1
ATOM 706 O O . ILE A 1 90 ? 8.353 7.688 1.597 1.00 87.62 90 ILE A O 1
ATOM 710 N N . ARG A 1 91 ? 8.404 9.543 0.357 1.00 87.12 91 ARG A N 1
ATOM 711 C CA . ARG A 1 91 ? 9.655 10.040 0.937 1.00 87.12 91 ARG A CA 1
ATOM 712 C C . ARG A 1 91 ? 9.422 10.575 2.346 1.00 87.12 91 ARG A C 1
ATOM 714 O O . ARG A 1 91 ? 8.454 11.281 2.630 1.00 87.12 91 ARG A O 1
ATOM 721 N N . SER A 1 92 ? 10.394 10.339 3.221 1.00 85.44 92 SER A N 1
ATOM 722 C CA . SER A 1 92 ? 10.403 10.924 4.564 1.00 85.44 92 SER A CA 1
ATOM 723 C C . SER A 1 92 ? 10.355 12.464 4.519 1.00 85.44 92 SER A C 1
ATOM 725 O O . SER A 1 92 ? 10.822 13.074 3.549 1.00 85.44 92 SER A O 1
ATOM 727 N N . PRO A 1 93 ? 9.858 13.140 5.575 1.00 82.81 93 PRO A N 1
ATOM 728 C CA . PRO A 1 93 ? 9.904 14.603 5.665 1.00 82.81 93 PRO A CA 1
ATOM 729 C C . PRO A 1 93 ? 11.299 15.187 5.389 1.00 82.81 93 PRO A C 1
ATOM 731 O O . PRO A 1 93 ? 11.420 16.194 4.694 1.00 82.81 93 PRO A O 1
ATOM 734 N N . HIS A 1 94 ? 12.354 14.511 5.857 1.00 85.75 94 HIS A N 1
ATOM 735 C CA . HIS A 1 94 ? 13.733 14.920 5.611 1.00 85.75 94 HIS A CA 1
ATOM 736 C C . HIS A 1 94 ? 14.088 14.893 4.117 1.00 85.75 94 HIS A C 1
ATOM 738 O O . HIS A 1 94 ? 14.514 15.911 3.576 1.00 85.75 94 HIS A O 1
ATOM 744 N N . GLN A 1 95 ? 13.835 13.779 3.423 1.00 86.00 95 GLN A N 1
ATOM 745 C CA . GLN A 1 95 ? 14.099 13.655 1.983 1.00 86.00 95 GLN A CA 1
ATOM 746 C C . GLN A 1 95 ? 13.326 14.700 1.165 1.00 86.00 95 GLN A C 1
ATOM 748 O O . GLN A 1 95 ? 13.882 15.306 0.253 1.00 86.00 95 GLN A O 1
ATOM 753 N N . ARG A 1 96 ? 12.070 14.982 1.538 1.00 85.31 96 ARG A N 1
ATOM 754 C CA . ARG A 1 96 ? 11.262 16.021 0.878 1.00 85.31 96 ARG A CA 1
ATOM 755 C C . ARG A 1 96 ? 11.865 17.421 1.035 1.00 85.31 96 ARG A C 1
ATOM 757 O O . ARG A 1 96 ? 11.824 18.209 0.092 1.00 85.31 96 ARG A O 1
ATOM 764 N N . SER A 1 97 ? 12.446 17.725 2.198 1.00 80.00 97 SER A N 1
ATOM 765 C CA . SER A 1 97 ? 13.064 19.032 2.468 1.00 80.00 97 SER A CA 1
ATOM 766 C C . SER A 1 97 ? 14.362 19.268 1.682 1.00 80.00 97 SER A C 1
ATOM 768 O O . SER A 1 97 ? 14.615 20.389 1.233 1.00 80.00 97 SER A O 1
ATOM 770 N N . VAL A 1 98 ? 15.159 18.216 1.461 1.00 80.94 98 VAL A N 1
ATOM 771 C CA . VAL A 1 98 ? 16.431 18.290 0.721 1.00 80.94 98 VAL A CA 1
ATOM 772 C C . VAL A 1 98 ? 16.182 18.615 -0.752 1.00 80.94 98 VAL A C 1
ATOM 774 O O . VAL A 1 98 ? 16.829 19.503 -1.311 1.00 80.94 98 VAL A O 1
ATOM 777 N N . ASP A 1 99 ? 15.190 17.969 -1.363 1.00 70.38 99 ASP A N 1
ATOM 778 C CA . ASP A 1 99 ? 14.842 18.220 -2.764 1.00 70.38 99 ASP A CA 1
ATOM 779 C C . ASP A 1 99 ? 14.228 19.613 -2.964 1.00 70.38 99 ASP A C 1
ATOM 781 O O . ASP A 1 99 ? 14.572 20.302 -3.924 1.00 70.38 99 ASP A O 1
ATOM 785 N N . ALA A 1 100 ? 13.397 20.086 -2.026 1.00 64.25 100 ALA A N 1
ATOM 786 C CA . ALA A 1 100 ? 12.875 21.456 -2.053 1.00 64.25 100 ALA A CA 1
ATOM 787 C C . ALA A 1 100 ? 13.989 22.514 -1.945 1.00 64.25 100 ALA A C 1
ATOM 789 O O . ALA A 1 100 ? 13.907 23.568 -2.570 1.00 64.25 100 ALA A O 1
ATOM 790 N N . SER A 1 101 ? 15.047 22.216 -1.188 1.00 58.81 101 SER A N 1
ATOM 791 C CA . SER A 1 101 ? 16.192 23.116 -0.992 1.00 58.81 101 SER A CA 1
ATOM 792 C C . SER A 1 101 ? 17.170 23.105 -2.173 1.00 58.81 101 SER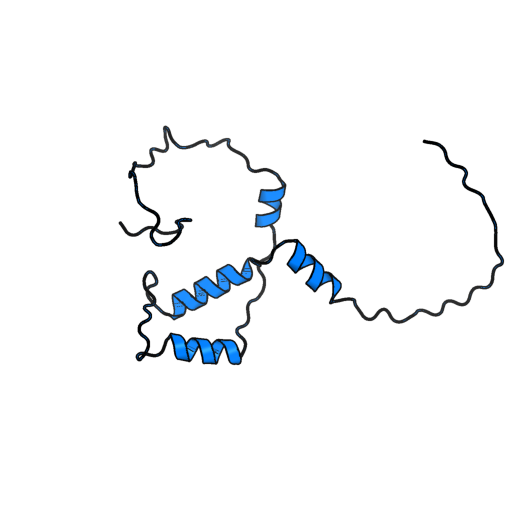 A C 1
ATOM 794 O O . SER A 1 101 ? 17.852 24.098 -2.421 1.00 58.81 101 SER A O 1
ATOM 796 N N . THR A 1 102 ? 17.233 22.000 -2.922 1.00 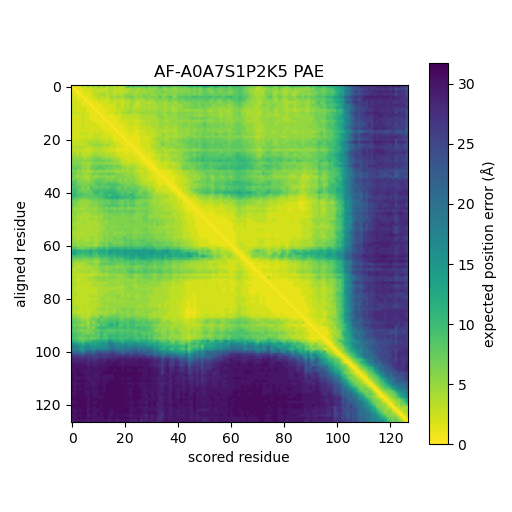54.53 102 THR A N 1
ATOM 797 C CA . THR A 1 102 ? 18.089 21.859 -4.115 1.00 54.53 102 THR A CA 1
ATOM 798 C C . THR A 1 102 ? 17.532 22.644 -5.311 1.00 54.53 102 THR A C 1
ATOM 800 O O . THR A 1 102 ? 18.288 23.108 -6.165 1.00 54.53 102 THR A O 1
ATOM 803 N N . VAL A 1 103 ? 16.220 22.894 -5.341 1.00 51.25 103 VAL A N 1
ATOM 804 C CA . VAL A 1 103 ? 15.559 23.775 -6.316 1.00 51.25 103 VAL A CA 1
ATOM 805 C C . VAL A 1 103 ? 15.565 25.224 -5.799 1.00 51.25 103 VAL A C 1
ATOM 807 O O . VAL A 1 103 ? 14.519 25.793 -5.504 1.00 51.25 103 VAL A O 1
ATOM 810 N N . HIS A 1 104 ? 16.733 25.866 -5.663 1.00 40.34 104 HIS A N 1
ATOM 811 C CA . HIS A 1 104 ? 16.752 27.316 -5.418 1.00 40.34 104 HIS A CA 1
ATOM 812 C C . HIS A 1 104 ? 16.618 28.076 -6.754 1.00 40.34 104 HIS A C 1
ATOM 814 O O . HIS A 1 104 ? 17.445 27.886 -7.650 1.00 40.34 104 HIS A O 1
ATOM 820 N N . PRO A 1 105 ? 15.622 28.972 -6.920 1.00 45.31 105 PRO A N 1
ATOM 821 C CA . PRO A 1 105 ? 15.486 29.793 -8.118 1.00 45.31 105 PRO A CA 1
ATOM 822 C C . PRO A 1 105 ? 16.687 30.724 -8.265 1.00 45.31 105 PRO A C 1
ATOM 824 O O . PRO A 1 105 ? 17.151 31.315 -7.286 1.00 45.31 105 PRO A O 1
ATOM 827 N N . SER A 1 106 ? 17.159 30.875 -9.503 1.00 42.78 106 SER A N 1
ATOM 828 C CA . SER A 1 106 ? 18.173 31.841 -9.916 1.00 42.78 106 SER A CA 1
ATOM 829 C C . SER A 1 106 ? 17.761 33.258 -9.503 1.00 42.78 106 SER A C 1
ATOM 831 O O . SER A 1 106 ? 17.078 33.974 -10.235 1.00 42.78 106 SER A O 1
ATOM 833 N N . ARG A 1 107 ? 18.172 33.687 -8.310 1.00 38.94 107 ARG A N 1
ATOM 834 C CA . ARG A 1 107 ? 17.991 35.060 -7.847 1.00 38.94 107 ARG A CA 1
ATOM 835 C C . ARG A 1 107 ? 19.040 35.915 -8.554 1.00 38.94 107 ARG A C 1
ATOM 837 O O . ARG A 1 107 ? 20.203 35.929 -8.160 1.00 38.94 107 ARG A O 1
ATOM 844 N N . ARG A 1 108 ? 18.652 36.601 -9.638 1.00 40.00 108 ARG A N 1
ATOM 845 C CA . ARG A 1 108 ? 19.491 37.661 -10.224 1.00 40.00 108 ARG A CA 1
ATOM 846 C C . ARG A 1 108 ? 19.803 38.693 -9.128 1.00 40.00 108 ARG A C 1
ATOM 848 O O . ARG A 1 108 ? 18.866 39.108 -8.441 1.00 40.00 108 ARG A O 1
ATOM 855 N N . PRO A 1 109 ? 21.058 39.146 -8.966 1.00 37.41 109 PRO A N 1
ATOM 856 C CA . PRO A 1 109 ? 21.353 40.231 -8.044 1.00 37.41 109 PRO A CA 1
ATOM 857 C C . PRO A 1 109 ? 20.715 41.512 -8.588 1.00 37.41 109 PRO A C 1
ATOM 859 O O . PRO A 1 109 ? 21.077 41.975 -9.670 1.00 37.41 109 PRO A O 1
ATOM 862 N N . GLN A 1 110 ? 19.764 42.093 -7.854 1.00 39.75 110 GLN A N 1
ATOM 863 C CA . GLN A 1 110 ? 19.467 43.510 -8.021 1.00 39.75 110 GLN A CA 1
ATOM 864 C C . GLN A 1 110 ? 20.602 44.286 -7.361 1.00 39.75 110 GLN A C 1
ATOM 866 O O . GLN A 1 110 ? 20.757 44.272 -6.142 1.00 39.75 110 GLN A O 1
ATOM 871 N N . ILE A 1 111 ? 21.417 44.934 -8.186 1.00 40.88 111 ILE A N 1
ATOM 872 C CA . ILE A 1 111 ? 22.384 45.924 -7.730 1.00 40.88 111 ILE A CA 1
ATOM 873 C C . ILE A 1 111 ? 21.567 47.162 -7.353 1.00 40.88 111 ILE A C 1
ATOM 875 O O . ILE A 1 111 ? 21.113 47.892 -8.230 1.00 40.88 111 ILE A O 1
ATOM 879 N N . SER A 1 112 ? 21.347 47.375 -6.057 1.00 41.62 112 SER A N 1
ATOM 880 C CA . SER A 1 112 ? 20.899 48.665 -5.538 1.00 41.62 112 SER A CA 1
ATOM 881 C C . SER A 1 112 ? 22.106 49.369 -4.940 1.00 41.62 112 SER A C 1
ATOM 883 O O . SER A 1 112 ? 22.614 48.974 -3.893 1.00 41.62 112 SER A O 1
ATOM 885 N N . ALA A 1 113 ? 22.583 50.398 -5.635 1.00 44.19 113 ALA A N 1
ATOM 886 C CA . ALA A 1 113 ? 23.529 51.351 -5.089 1.00 44.19 113 ALA A CA 1
ATOM 887 C C . ALA A 1 113 ? 22.811 52.207 -4.037 1.00 44.19 113 ALA A C 1
ATOM 889 O O . ALA A 1 113 ? 21.871 52.924 -4.369 1.00 44.19 113 ALA A O 1
ATOM 890 N N . ALA A 1 114 ? 23.258 52.147 -2.785 1.00 37.22 114 ALA A N 1
ATOM 891 C CA . ALA A 1 114 ? 22.988 53.188 -1.802 1.00 37.22 114 ALA A CA 1
ATOM 892 C C . ALA A 1 114 ? 24.106 53.214 -0.753 1.00 37.22 114 ALA A C 1
ATOM 894 O O . ALA A 1 114 ? 24.326 52.273 0.001 1.00 37.22 114 ALA A O 1
ATOM 895 N N . SER A 1 115 ? 24.828 54.325 -0.782 1.00 43.94 115 SER A N 1
ATOM 896 C CA . SER A 1 115 ? 25.797 54.832 0.180 1.00 43.94 115 SER A CA 1
ATOM 897 C C . SER A 1 115 ? 25.166 55.149 1.543 1.00 43.94 115 SER A C 1
ATOM 899 O O . SER A 1 115 ? 24.128 55.806 1.579 1.00 43.94 115 SER A O 1
ATOM 901 N N . GLY A 1 116 ? 25.839 54.801 2.645 1.00 35.22 116 GLY A N 1
ATOM 902 C CA . GLY A 1 116 ? 25.515 55.290 3.994 1.00 35.22 116 GLY A CA 1
ATOM 903 C C . GLY A 1 116 ? 26.298 54.560 5.091 1.00 35.22 116 GLY A C 1
ATOM 904 O O . GLY A 1 116 ? 26.307 53.339 5.120 1.00 35.22 116 GLY A O 1
ATOM 905 N N . GLN A 1 117 ? 27.003 55.318 5.929 1.00 39.72 117 GLN A N 1
ATOM 906 C CA . GLN A 1 117 ? 27.981 54.917 6.958 1.00 39.72 117 GLN A CA 1
ATOM 907 C C . GLN A 1 117 ? 27.388 54.211 8.208 1.00 39.72 117 GLN A C 1
ATOM 909 O O . GLN A 1 117 ? 26.169 54.166 8.340 1.00 39.72 117 GLN A O 1
ATOM 914 N N . PRO A 1 118 ? 28.230 53.643 9.110 1.00 44.09 118 PRO A N 1
ATOM 915 C CA . PRO A 1 118 ? 27.812 52.656 10.107 1.00 44.09 118 PRO A CA 1
ATOM 916 C C . PRO A 1 118 ? 27.319 53.293 11.412 1.00 44.09 118 PRO A C 1
ATOM 918 O O . PRO A 1 118 ? 27.883 54.285 11.871 1.00 44.09 118 PRO A O 1
ATOM 921 N N . GLU A 1 119 ? 26.334 52.661 12.049 1.00 37.75 119 GLU A N 1
ATOM 922 C CA . GLU A 1 119 ? 25.899 52.988 13.408 1.00 37.75 119 GLU A CA 1
ATOM 923 C C . GLU A 1 119 ? 26.038 51.743 14.295 1.00 37.75 119 GLU A C 1
ATOM 925 O O . GLU A 1 119 ? 25.551 50.661 13.967 1.00 37.75 119 GLU A O 1
ATOM 930 N N . ALA A 1 120 ? 26.797 51.898 15.378 1.00 40.47 120 ALA A N 1
ATOM 931 C CA . ALA A 1 120 ? 27.091 50.876 16.370 1.00 40.47 120 ALA A CA 1
ATOM 932 C C . ALA A 1 120 ? 26.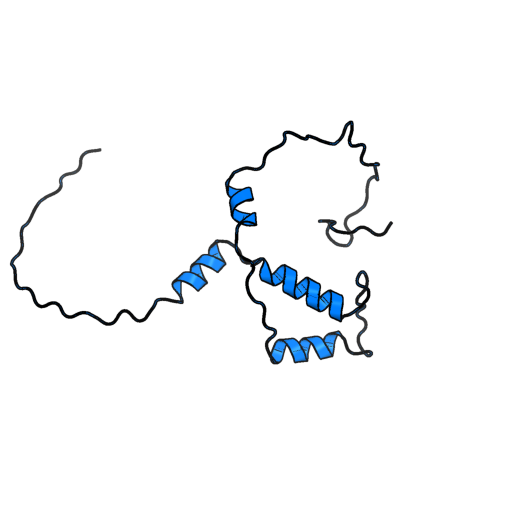065 50.938 17.508 1.00 40.47 120 ALA A C 1
ATOM 934 O O . ALA A 1 120 ? 25.860 52.008 18.068 1.00 40.47 120 ALA A O 1
ATOM 935 N N . THR A 1 121 ? 25.487 49.794 17.871 1.00 41.53 121 THR A N 1
ATOM 936 C CA . THR A 1 121 ? 24.846 49.495 19.170 1.00 41.53 121 THR A CA 1
ATOM 937 C C . THR A 1 121 ? 24.972 47.974 19.341 1.00 41.53 121 THR A C 1
ATOM 939 O O . THR A 1 121 ? 24.596 47.217 18.452 1.00 41.53 121 THR A O 1
ATOM 942 N N . ASP A 1 122 ? 25.845 47.472 20.210 1.00 40.62 122 ASP A N 1
ATOM 943 C CA . ASP A 1 122 ? 25.700 47.333 21.666 1.00 40.62 122 ASP A CA 1
ATOM 944 C C . ASP A 1 122 ? 24.384 46.651 22.065 1.00 40.62 122 ASP A C 1
ATOM 946 O O . ASP A 1 122 ? 23.333 47.285 22.127 1.00 40.62 122 ASP A O 1
ATOM 950 N N . TYR A 1 123 ? 24.461 45.338 22.288 1.00 42.88 123 TYR A N 1
ATOM 951 C CA . TYR A 1 123 ? 23.422 44.559 22.951 1.00 42.88 123 TYR A CA 1
ATOM 952 C C . TYR A 1 123 ? 24.090 43.655 23.984 1.00 42.88 123 TYR A C 1
ATOM 954 O O . TYR A 1 123 ? 24.621 42.591 23.660 1.00 42.88 123 TYR A O 1
ATOM 962 N N . ASP A 1 124 ? 24.054 44.150 25.217 1.00 42.00 124 ASP A N 1
ATOM 963 C CA . ASP A 1 124 ? 24.253 43.415 26.457 1.00 42.00 124 ASP A CA 1
ATOM 964 C C . ASP A 1 124 ? 23.199 42.309 26.640 1.00 42.00 124 ASP A C 1
ATOM 966 O O . ASP A 1 124 ? 22.034 42.426 26.245 1.00 42.00 124 ASP A O 1
ATOM 970 N N . GLU A 1 125 ? 23.645 41.242 27.296 1.00 45.22 125 GLU A N 1
ATOM 971 C CA . GLU A 1 125 ? 22.878 40.106 27.799 1.00 45.22 125 GLU A CA 1
ATOM 972 C C . GLU A 1 125 ? 21.790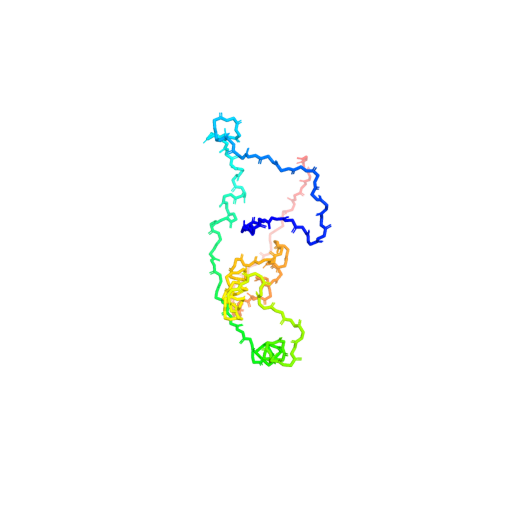 40.527 28.798 1.00 45.22 125 GLU A C 1
ATOM 974 O O . GLU A 1 125 ? 22.105 41.194 29.779 1.00 45.22 125 GLU A O 1
ATOM 979 N N . VAL A 1 126 ? 20.554 40.023 28.656 1.00 47.03 126 VAL A N 1
ATOM 980 C CA . VAL A 1 126 ? 19.635 39.810 29.794 1.00 47.03 126 VAL A CA 1
ATOM 981 C C . VAL A 1 126 ? 18.669 38.645 29.486 1.00 47.03 126 VAL A C 1
ATOM 983 O O . VAL A 1 126 ? 17.771 38.804 28.666 1.00 47.03 126 VAL A O 1
ATOM 986 N N . TYR A 1 127 ? 18.901 37.524 30.189 1.00 47.28 127 TYR A N 1
ATOM 987 C CA . TYR A 1 127 ? 18.060 36.344 30.517 1.00 47.28 127 TYR A CA 1
ATOM 988 C C . TYR A 1 127 ? 17.158 35.681 29.462 1.00 47.28 127 TYR A C 1
ATOM 990 O O . TYR A 1 127 ? 16.094 36.239 29.118 1.00 47.28 127 TYR A O 1
#

pLDDT: mean 81.19, std 20.63, range [35.22, 98.12]

Secondary structure (DSSP, 8-state):
---SS--PPTTPPP-------HHHH--TT----HHHHHHHTSPPPP----HHHHHHHHHHSSTTSS---TTSSSHHHHHHHHHHHHHT--S-HHHHHHHHHH-------------------------

InterPro domains:
  IPR023370 TrmO-like, N-terminal domain [PS51668] (1-29)
  IPR036413 YaeB-like superfamily [SSF118196] (1-104)
  IPR036414 YaeB, N-terminal domain superfamily [G3DSA:2.40.30.70] (1-32)
  IPR040372 YaeB-like [PTHR12818] (1-98)

Mean predicted aligned error: 12.58 Å

Foldseek 3Di:
DDDPPDPDDPPPDDPDDDDDDCVPNDDPPDDDPVVVVVLVVDFFAQDDQDPVNVVVLCVCQDPPHPDDPPVDPDSVVVVVVVRRVVRSPPDDPVVVVVVVVVPDPDDDDDDDDDDDDDDDDDDDDDD

Organism: NCBI:txid1169539

Radius of gyration: 26.66 Å; Cα contacts (8 Å, |Δi|>4): 29; chains: 1; bounding box: 49×72×51 Å

Solvent-accessible surface area (backbone atoms only — not comparable to full-atom values): 8944 Å² total; per-residue (Å²): 138,88,82,79,92,72,95,71,64,92,86,64,83,84,88,79,88,77,84,89,47,65,92,78,72,58,65,94,81,70,78,77,59,68,72,58,57,55,60,72,66,53,77,70,46,92,72,78,83,48,78,65,54,50,54,55,45,53,62,57,71,35,92,89,37,95,68,67,52,70,96,41,95,35,64,66,52,50,52,50,51,50,44,55,56,56,13,68,53,83,61,52,74,69,60,53,50,52,56,60,62,70,64,66,78,89,74,74,83,79,85,75,91,78,90,80,86,91,84,89,77,90,81,80,90,80,136